Protein AF-A0A931RPW0-F1 (afdb_monomer_lite)

pLDDT: mean 76.66, std 11.61, range [51.5, 94.94]

Radius of gyration: 42.85 Å; chains: 1; bounding box: 79×68×124 Å

Structure (mmCIF, N/CA/C/O backbone):
data_AF-A0A931RPW0-F1
#
_entry.id   AF-A0A931RPW0-F1
#
loop_
_atom_site.group_PDB
_atom_site.id
_atom_site.type_symbol
_atom_site.label_atom_id
_atom_site.label_alt_id
_atom_site.label_comp_id
_atom_site.label_asym_id
_atom_site.label_entity_id
_atom_site.label_seq_id
_atom_site.pdbx_PDB_ins_code
_atom_site.Cartn_x
_atom_site.Cartn_y
_atom_site.Cartn_z
_atom_site.occupancy
_atom_site.B_iso_or_equiv
_atom_site.auth_seq_id
_atom_site.auth_comp_id
_atom_site.auth_asym_id
_atom_site.auth_atom_id
_atom_site.pdbx_PDB_model_num
ATOM 1 N N . MET A 1 1 ? 42.658 11.685 -83.841 1.00 51.50 1 MET A N 1
ATOM 2 C CA . MET A 1 1 ? 42.735 11.699 -82.363 1.00 51.50 1 MET A CA 1
ATOM 3 C C . MET A 1 1 ? 41.325 11.561 -81.826 1.00 51.50 1 MET A C 1
ATOM 5 O O . MET A 1 1 ? 40.509 12.423 -82.114 1.00 51.50 1 MET A O 1
ATOM 9 N N . VAL A 1 2 ? 41.019 10.469 -81.128 1.00 54.72 2 VAL A N 1
ATOM 10 C CA . VAL A 1 2 ? 39.719 10.282 -80.470 1.00 54.72 2 VAL A CA 1
ATOM 11 C C . VAL A 1 2 ? 39.980 10.282 -78.970 1.00 54.72 2 VAL A C 1
ATOM 13 O O . VAL A 1 2 ? 40.696 9.423 -78.464 1.00 54.72 2 VAL A O 1
ATOM 16 N N . SER A 1 3 ? 39.461 11.290 -78.278 1.00 68.38 3 SER A N 1
ATOM 17 C CA . SER A 1 3 ? 39.638 11.466 -76.838 1.00 68.38 3 SER A CA 1
ATOM 18 C C . SER A 1 3 ? 38.498 10.765 -76.103 1.00 68.38 3 SER A C 1
ATOM 20 O O . SER A 1 3 ? 37.345 11.184 -76.202 1.00 68.38 3 SER A O 1
ATOM 22 N N . HIS A 1 4 ? 38.802 9.711 -75.347 1.00 63.00 4 HIS A N 1
ATOM 23 C 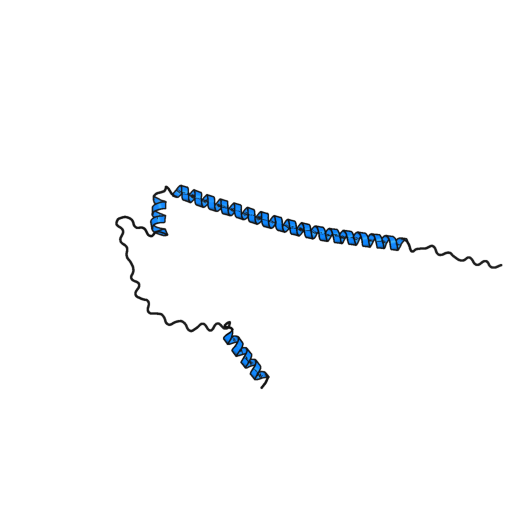CA . HIS A 1 4 ? 37.842 9.100 -74.429 1.00 63.00 4 HIS A CA 1
ATOM 24 C C . HIS A 1 4 ? 37.819 9.874 -73.107 1.00 63.00 4 HIS A C 1
ATOM 26 O O . HIS A 1 4 ? 38.806 9.906 -72.376 1.00 63.00 4 HIS A O 1
ATOM 32 N N . PHE A 1 5 ? 36.675 10.471 -72.775 1.00 68.94 5 PHE A N 1
ATOM 33 C CA . PHE A 1 5 ? 36.429 11.047 -71.455 1.00 68.94 5 PHE A CA 1
ATOM 34 C C . PHE A 1 5 ? 35.820 9.982 -70.540 1.00 68.94 5 PHE A C 1
ATOM 36 O O . PHE A 1 5 ? 34.682 9.551 -70.738 1.00 68.94 5 PHE A O 1
ATOM 43 N N . THR A 1 6 ? 36.556 9.556 -69.514 1.00 67.19 6 THR A N 1
ATOM 44 C CA . THR A 1 6 ? 36.019 8.678 -68.471 1.00 67.19 6 THR A CA 1
ATOM 45 C C . THR A 1 6 ? 35.197 9.507 -67.485 1.00 67.19 6 THR A C 1
ATOM 47 O O . THR A 1 6 ? 35.690 10.356 -66.740 1.00 67.19 6 THR A O 1
ATOM 50 N N . LYS A 1 7 ? 33.881 9.288 -67.497 1.00 60.84 7 LYS A N 1
ATOM 51 C CA . LYS A 1 7 ? 32.941 9.961 -66.599 1.00 60.84 7 LYS A CA 1
ATOM 52 C C . LYS A 1 7 ? 33.112 9.418 -65.177 1.00 60.84 7 LYS A C 1
ATOM 54 O O . LYS A 1 7 ? 32.664 8.319 -64.863 1.00 60.84 7 LYS A O 1
ATOM 59 N N . LYS A 1 8 ? 33.727 10.212 -64.301 1.00 56.56 8 LYS A N 1
ATOM 60 C CA . LYS A 1 8 ? 33.859 9.927 -62.864 1.00 56.56 8 LYS A CA 1
ATOM 61 C C . LYS A 1 8 ? 32.474 9.990 -62.200 1.00 56.56 8 LYS A C 1
ATOM 63 O O . LYS A 1 8 ? 31.921 11.073 -61.999 1.00 56.56 8 LYS A O 1
ATOM 68 N N . GLN A 1 9 ? 31.880 8.834 -61.900 1.00 62.12 9 GLN A N 1
ATOM 69 C CA . GLN A 1 9 ? 30.611 8.749 -61.173 1.00 62.12 9 GLN A CA 1
ATOM 70 C C . GLN A 1 9 ? 30.792 9.294 -59.747 1.00 62.12 9 GLN A C 1
ATOM 72 O O . GLN A 1 9 ? 31.592 8.791 -58.961 1.00 62.12 9 GLN A O 1
ATOM 77 N N . LYS A 1 10 ? 30.062 10.369 -59.429 1.00 54.19 10 LYS A N 1
ATOM 78 C CA . LYS A 1 10 ? 30.044 11.001 -58.105 1.00 54.19 10 LYS A CA 1
ATOM 79 C C . LYS A 1 10 ? 29.443 10.038 -57.074 1.00 54.19 10 LYS A C 1
ATOM 81 O O . LYS A 1 10 ? 28.315 9.581 -57.244 1.00 54.19 10 LYS A O 1
ATOM 86 N N . GLY A 1 11 ? 30.193 9.775 -56.003 1.00 56.91 11 GLY A N 1
ATOM 87 C CA . GLY A 1 11 ? 29.807 8.906 -54.893 1.00 56.91 11 GLY A CA 1
ATOM 88 C C . GLY A 1 11 ? 28.491 9.333 -54.243 1.00 56.91 11 GLY A C 1
ATOM 89 O O . GLY A 1 11 ? 28.392 10.399 -53.636 1.00 56.91 11 GLY A O 1
ATOM 90 N N . LYS A 1 12 ? 27.478 8.474 -54.363 1.00 55.72 12 LYS A N 1
ATOM 91 C CA . LYS A 1 12 ? 26.140 8.641 -53.786 1.00 55.72 12 LYS A CA 1
ATOM 92 C C . LYS A 1 12 ? 25.929 7.650 -52.633 1.00 55.72 12 LYS A C 1
ATOM 94 O O . LYS A 1 12 ? 24.904 6.986 -52.579 1.00 55.72 12 LYS A O 1
ATOM 99 N N . THR A 1 13 ? 26.907 7.526 -51.731 1.00 57.16 13 THR A N 1
ATOM 100 C CA . THR A 1 13 ? 26.927 6.408 -50.760 1.00 57.16 13 THR A CA 1
ATOM 101 C C . THR A 1 13 ? 27.089 6.827 -49.295 1.00 57.16 13 THR A C 1
ATOM 103 O O . THR A 1 13 ? 26.824 6.027 -48.410 1.00 57.16 13 THR A O 1
ATOM 106 N N . ILE A 1 14 ? 27.449 8.083 -48.997 1.00 60.19 14 ILE A N 1
ATOM 107 C CA . ILE A 1 14 ? 27.723 8.508 -47.606 1.00 60.19 14 ILE A CA 1
ATOM 108 C C . ILE A 1 14 ? 26.445 8.974 -46.876 1.00 60.19 14 ILE A C 1
ATOM 110 O O . ILE A 1 14 ? 26.302 8.775 -45.673 1.00 60.19 14 ILE A O 1
ATOM 114 N N . LYS A 1 15 ? 25.465 9.540 -47.599 1.00 65.25 15 LYS A N 1
ATOM 115 C CA . LYS A 1 15 ? 24.227 10.073 -46.993 1.00 65.25 15 LYS A CA 1
ATOM 116 C C . LYS A 1 15 ? 23.338 8.983 -46.380 1.00 65.25 15 LYS A C 1
ATOM 118 O O . LYS A 1 15 ? 22.718 9.222 -45.351 1.00 65.25 15 LYS A O 1
ATOM 123 N N . ASN A 1 16 ? 23.315 7.792 -46.978 1.00 66.56 16 ASN A N 1
ATOM 124 C CA . ASN A 1 16 ? 22.456 6.696 -46.525 1.00 66.56 16 ASN A CA 1
ATOM 125 C C . ASN A 1 16 ? 22.997 6.043 -45.242 1.00 66.56 16 ASN A C 1
ATOM 127 O O . ASN A 1 16 ? 22.214 5.721 -44.356 1.00 66.56 16 ASN A O 1
ATOM 131 N N . GLY A 1 17 ? 24.324 5.923 -45.100 1.00 75.38 17 GLY A N 1
ATOM 132 C CA . GLY A 1 17 ? 24.949 5.368 -43.893 1.00 75.38 17 GLY A CA 1
ATOM 133 C C . GLY A 1 17 ? 24.761 6.252 -42.655 1.00 75.38 17 GLY A C 1
ATOM 134 O O . GLY A 1 17 ? 24.436 5.749 -41.584 1.00 75.38 17 GLY A O 1
ATOM 135 N N . LEU A 1 18 ? 24.876 7.578 -42.809 1.00 81.94 18 LEU A N 1
ATOM 136 C CA . LEU A 1 18 ? 24.603 8.537 -41.729 1.00 81.94 18 LEU A CA 1
ATOM 137 C C . LEU A 1 18 ? 23.133 8.508 -41.289 1.00 81.94 18 LEU A C 1
ATOM 139 O O . LEU A 1 18 ? 22.856 8.480 -40.093 1.00 81.94 18 LEU A O 1
ATOM 143 N N . PHE A 1 19 ? 22.191 8.446 -42.236 1.00 85.19 19 PHE A N 1
ATOM 144 C CA . PHE A 1 19 ? 20.764 8.330 -41.914 1.00 85.19 19 PHE A CA 1
ATOM 145 C C . PHE A 1 19 ? 20.436 7.026 -41.177 1.00 85.19 19 PHE A C 1
ATOM 147 O O . PHE A 1 19 ? 19.653 7.032 -40.228 1.00 85.19 19 PHE A O 1
ATOM 154 N N . GLN A 1 20 ? 21.060 5.916 -41.575 1.00 86.06 20 GLN A N 1
ATOM 155 C CA . GLN A 1 20 ? 20.857 4.616 -40.938 1.00 86.06 20 GLN A CA 1
ATOM 156 C C . GLN A 1 20 ? 21.434 4.579 -39.515 1.00 86.06 20 GLN A C 1
ATOM 158 O O . GLN A 1 20 ? 20.771 4.089 -38.603 1.00 86.06 20 GLN A O 1
ATOM 163 N N . ALA A 1 21 ? 22.613 5.169 -39.293 1.00 88.44 21 ALA A N 1
ATOM 164 C CA . ALA A 1 21 ? 23.201 5.296 -37.960 1.00 88.44 21 ALA A CA 1
ATOM 165 C C . ALA A 1 21 ? 22.337 6.162 -37.021 1.00 88.44 21 ALA A C 1
ATOM 167 O O . ALA A 1 21 ? 22.094 5.775 -35.879 1.00 88.44 21 ALA A O 1
ATOM 168 N N . ILE A 1 22 ? 21.813 7.291 -37.514 1.00 91.88 22 ILE A N 1
ATOM 169 C CA . ILE A 1 22 ? 20.905 8.165 -36.750 1.00 91.88 22 ILE A CA 1
ATOM 170 C C . ILE A 1 22 ? 19.592 7.442 -36.424 1.00 91.88 22 ILE A C 1
ATOM 172 O O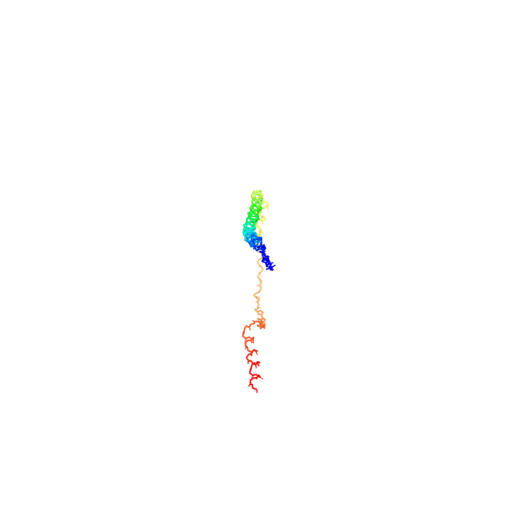 . ILE A 1 22 ? 19.101 7.537 -35.301 1.00 91.88 22 ILE A O 1
ATOM 176 N N . SER A 1 23 ? 19.039 6.686 -37.376 1.00 91.50 23 SER A N 1
ATOM 177 C CA . SER A 1 23 ? 17.812 5.910 -37.169 1.00 91.50 23 SER A CA 1
ATOM 178 C C . SER A 1 23 ? 17.983 4.830 -36.096 1.00 91.50 23 SER A C 1
ATOM 180 O O . SER A 1 23 ? 17.126 4.703 -35.223 1.00 91.50 23 SER A O 1
ATOM 182 N N . ILE A 1 24 ? 19.105 4.104 -36.109 1.00 93.06 24 ILE A N 1
ATOM 183 C CA . ILE A 1 24 ? 19.426 3.100 -35.084 1.00 93.06 24 ILE A CA 1
ATOM 184 C C . ILE A 1 24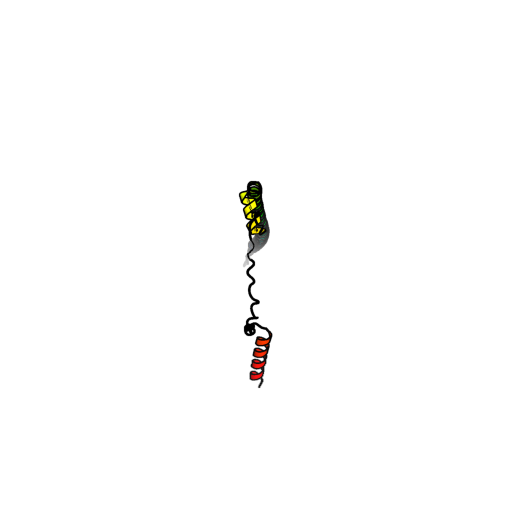 ? 19.605 3.765 -33.717 1.00 93.06 24 ILE A C 1
ATOM 186 O O . ILE A 1 24 ? 19.069 3.280 -32.723 1.00 93.06 24 ILE A O 1
ATOM 190 N N . PHE A 1 25 ? 20.304 4.898 -33.661 1.00 94.44 25 PHE A N 1
ATOM 191 C CA . PHE A 1 25 ? 20.497 5.638 -32.416 1.00 94.44 25 PHE A CA 1
ATOM 192 C C . PHE A 1 25 ? 19.166 6.113 -31.812 1.00 94.44 25 PHE A C 1
ATOM 194 O O . PHE A 1 25 ? 18.923 5.912 -30.621 1.00 94.44 25 PHE A O 1
ATOM 201 N N . LEU A 1 26 ? 18.260 6.656 -32.635 1.00 94.25 26 LEU A N 1
ATOM 202 C CA . LEU A 1 26 ? 16.912 7.025 -32.193 1.00 94.25 26 LEU A CA 1
ATOM 203 C C . LEU A 1 26 ? 16.115 5.815 -31.694 1.00 94.25 26 LEU A C 1
ATOM 205 O O . LEU A 1 26 ? 15.431 5.915 -30.678 1.00 94.25 26 LEU A O 1
ATOM 209 N N . ALA A 1 27 ? 16.210 4.673 -32.379 1.00 93.56 27 ALA A N 1
ATOM 210 C CA . ALA A 1 27 ? 15.522 3.454 -31.965 1.00 93.56 27 ALA A CA 1
ATOM 211 C C . ALA A 1 27 ? 15.999 2.973 -30.585 1.00 93.56 27 ALA A C 1
ATOM 213 O O . ALA A 1 27 ? 15.178 2.616 -29.742 1.00 93.56 27 ALA A O 1
ATOM 214 N N . VAL A 1 28 ? 17.307 3.030 -30.313 1.00 94.31 28 VAL A N 1
ATOM 215 C CA . VAL A 1 28 ? 17.869 2.676 -28.998 1.00 94.31 28 VAL A CA 1
ATOM 216 C C . VAL A 1 28 ? 17.366 3.623 -27.906 1.00 94.31 28 VAL A C 1
ATOM 218 O O . VAL A 1 28 ? 16.971 3.161 -26.834 1.00 94.31 28 VAL A O 1
ATOM 221 N N . ILE A 1 29 ? 17.315 4.930 -28.179 1.00 94.94 29 ILE A N 1
ATOM 222 C CA . ILE A 1 29 ? 16.772 5.921 -27.237 1.00 94.94 29 ILE A CA 1
ATOM 223 C C . ILE A 1 29 ? 15.293 5.652 -26.947 1.00 94.94 29 ILE A C 1
ATOM 225 O O . ILE A 1 29 ? 14.886 5.688 -25.787 1.00 94.94 29 ILE A O 1
ATOM 229 N N . LEU A 1 30 ? 14.495 5.349 -27.973 1.00 94.38 30 LEU A N 1
ATOM 230 C CA . LEU A 1 30 ? 13.077 5.029 -27.803 1.00 94.38 30 LEU A CA 1
ATOM 231 C C . LEU A 1 30 ? 12.879 3.785 -26.937 1.00 94.38 30 LEU A C 1
ATOM 233 O O . LEU A 1 30 ? 12.068 3.808 -26.014 1.00 94.38 30 LEU A O 1
ATOM 237 N N . VAL A 1 31 ? 13.650 2.724 -27.181 1.00 93.06 31 VAL A N 1
ATOM 238 C CA . VAL A 1 31 ? 13.601 1.512 -26.351 1.00 93.06 31 VAL A CA 1
ATOM 239 C C . VAL A 1 31 ? 13.973 1.839 -24.904 1.00 93.06 31 VAL A C 1
ATOM 241 O O . VAL A 1 31 ? 13.275 1.415 -23.983 1.00 93.06 31 VAL A O 1
ATOM 244 N N . PHE A 1 32 ? 15.021 2.636 -24.687 1.00 94.50 32 PHE A N 1
ATOM 245 C CA . PHE A 1 32 ? 15.422 3.059 -23.346 1.00 94.50 32 PHE A CA 1
ATOM 246 C C . PHE A 1 32 ? 14.326 3.867 -22.632 1.00 94.50 32 PHE A C 1
ATOM 248 O O . PHE A 1 32 ? 14.045 3.599 -21.461 1.00 94.50 32 PHE A O 1
ATOM 255 N N . LEU A 1 33 ? 13.660 4.793 -23.334 1.00 93.25 33 LEU A N 1
ATOM 256 C CA . LEU A 1 33 ? 12.525 5.548 -22.793 1.00 93.25 33 LEU A CA 1
ATOM 257 C C . LEU A 1 33 ? 11.377 4.624 -22.380 1.00 93.25 33 LEU A C 1
ATOM 259 O O . LEU A 1 33 ? 10.887 4.726 -21.258 1.00 93.25 33 LEU A O 1
ATOM 263 N N . VAL A 1 34 ? 10.992 3.681 -23.244 1.00 92.31 34 VAL A N 1
ATOM 264 C CA . VAL A 1 34 ? 9.909 2.729 -22.948 1.00 92.31 34 VAL A CA 1
ATOM 265 C C . VAL A 1 34 ? 10.241 1.892 -21.709 1.00 92.31 34 VAL A C 1
ATOM 267 O O . VAL A 1 34 ? 9.394 1.708 -20.833 1.00 92.31 34 VAL A O 1
ATOM 270 N N . PHE A 1 35 ? 11.484 1.421 -21.582 1.00 92.19 35 PHE A N 1
ATOM 271 C CA . PHE A 1 35 ? 11.923 0.698 -20.385 1.00 92.19 35 PHE A CA 1
ATOM 272 C C . PHE A 1 35 ? 11.861 1.562 -19.117 1.00 92.19 35 PHE A C 1
ATOM 274 O O . PHE A 1 35 ? 11.427 1.077 -18.064 1.00 92.19 35 PHE A O 1
ATOM 281 N N . ALA A 1 36 ? 12.269 2.830 -19.203 1.00 90.12 36 ALA A N 1
ATOM 282 C CA . ALA A 1 36 ? 12.195 3.767 -18.086 1.00 90.12 36 ALA A CA 1
ATOM 283 C C . ALA A 1 36 ? 10.740 4.031 -17.665 1.00 90.12 36 ALA A C 1
ATOM 285 O O . ALA A 1 36 ? 10.422 3.941 -16.474 1.00 90.12 36 ALA A O 1
ATOM 286 N N . ASP A 1 37 ? 9.845 4.247 -18.627 1.00 90.50 37 ASP A N 1
ATOM 287 C CA . ASP A 1 37 ? 8.422 4.487 -18.381 1.00 90.50 37 ASP A CA 1
ATOM 288 C C . ASP A 1 37 ? 7.746 3.291 -17.712 1.00 90.50 37 ASP A C 1
ATOM 290 O O . ASP A 1 37 ? 7.025 3.459 -16.724 1.00 90.50 37 ASP A O 1
ATOM 294 N N . ILE A 1 38 ? 8.032 2.066 -18.164 1.00 88.81 38 ILE A N 1
ATOM 295 C CA . ILE A 1 38 ? 7.498 0.849 -17.536 1.00 88.81 38 ILE A CA 1
ATOM 296 C C . ILE A 1 38 ? 7.950 0.751 -16.073 1.00 88.81 38 ILE A C 1
ATOM 298 O O . ILE A 1 38 ? 7.149 0.417 -15.192 1.00 88.81 38 ILE A O 1
ATOM 302 N N . LYS A 1 39 ? 9.222 1.050 -15.785 1.00 88.81 39 LYS A N 1
ATOM 303 C CA . LYS A 1 39 ? 9.761 1.018 -14.417 1.00 88.81 39 LYS A CA 1
ATOM 304 C C . LYS A 1 39 ? 9.081 2.062 -13.527 1.00 88.81 39 LYS A C 1
ATOM 306 O O . LYS A 1 39 ? 8.670 1.740 -12.410 1.00 88.81 39 LYS A O 1
ATOM 311 N N . ILE A 1 40 ? 8.913 3.283 -14.029 1.00 85.94 40 ILE A N 1
ATOM 312 C CA . ILE A 1 40 ? 8.229 4.369 -13.316 1.00 85.94 40 ILE A CA 1
ATOM 313 C C . ILE A 1 40 ? 6.762 4.008 -13.071 1.00 85.94 40 ILE A C 1
ATOM 315 O O . ILE A 1 40 ? 6.268 4.176 -11.955 1.00 85.94 40 ILE A O 1
ATOM 319 N N . TYR A 1 41 ? 6.073 3.462 -14.072 1.00 87.06 41 TYR A N 1
ATOM 320 C CA . TYR A 1 41 ? 4.672 3.064 -13.959 1.00 87.06 41 TYR A CA 1
ATOM 321 C C . TYR A 1 41 ? 4.467 1.981 -12.892 1.00 87.06 41 TYR A C 1
ATOM 323 O O . TYR A 1 41 ? 3.574 2.099 -12.049 1.00 87.06 41 TYR A O 1
ATOM 331 N N . LYS A 1 42 ? 5.336 0.960 -12.858 1.00 86.12 42 LYS A N 1
ATOM 332 C CA . LYS A 1 42 ? 5.308 -0.081 -11.815 1.00 86.12 42 LYS A CA 1
ATOM 333 C C . LYS A 1 42 ? 5.494 0.506 -10.415 1.00 86.12 42 LYS A C 1
ATOM 335 O O . LYS A 1 42 ? 4.738 0.160 -9.506 1.00 86.12 42 LYS A O 1
ATOM 340 N N . ASN A 1 43 ? 6.446 1.424 -10.252 1.00 83.25 43 ASN A N 1
ATOM 341 C CA . ASN A 1 43 ? 6.699 2.079 -8.969 1.00 83.25 43 ASN A CA 1
ATOM 342 C C . ASN A 1 43 ? 5.509 2.938 -8.522 1.00 83.25 43 ASN A C 1
ATOM 344 O O . ASN A 1 43 ? 5.072 2.821 -7.379 1.00 83.25 43 ASN A O 1
ATOM 348 N N . LYS A 1 44 ? 4.927 3.732 -9.430 1.00 83.88 44 LYS A N 1
ATOM 349 C CA . LYS A 1 44 ? 3.723 4.533 -9.152 1.00 83.88 44 LYS A CA 1
ATOM 350 C C . LYS A 1 44 ? 2.541 3.661 -8.737 1.00 83.88 44 LYS A C 1
ATOM 352 O O . LYS A 1 44 ? 1.852 3.987 -7.776 1.00 83.88 44 LYS A O 1
ATOM 357 N N . LYS A 1 45 ? 2.322 2.530 -9.418 1.00 87.06 45 LYS A N 1
ATOM 358 C CA . LYS A 1 45 ? 1.246 1.594 -9.065 1.00 87.06 45 LYS A CA 1
ATOM 359 C C . LYS A 1 45 ? 1.437 1.015 -7.660 1.00 87.06 45 LYS A C 1
ATOM 361 O O . LYS A 1 45 ? 0.471 0.979 -6.904 1.00 87.06 45 LYS A O 1
ATOM 366 N N . LYS A 1 46 ? 2.667 0.626 -7.299 1.00 85.19 46 LYS A N 1
ATOM 367 C CA . LYS A 1 46 ? 2.997 0.132 -5.950 1.00 85.19 46 LYS A CA 1
ATOM 368 C C . LYS A 1 46 ? 2.747 1.199 -4.879 1.00 85.19 46 LYS A C 1
ATOM 370 O O . LYS A 1 46 ? 2.134 0.904 -3.856 1.00 85.19 46 LYS A O 1
ATOM 375 N N . LEU A 1 47 ? 3.169 2.435 -5.135 1.00 80.56 47 LEU A N 1
ATOM 376 C CA . LEU A 1 47 ? 2.969 3.544 -4.203 1.00 80.56 47 LEU A CA 1
ATOM 377 C C . LEU A 1 47 ? 1.479 3.865 -4.017 1.00 80.56 47 LEU A C 1
ATOM 379 O O . LEU A 1 47 ? 1.021 4.011 -2.891 1.00 80.56 47 LEU A O 1
ATOM 383 N N . ASN A 1 48 ? 0.698 3.867 -5.101 1.00 87.19 48 ASN A N 1
ATOM 384 C CA . ASN A 1 48 ? -0.753 4.057 -5.025 1.00 87.19 48 ASN A CA 1
ATOM 385 C C . ASN A 1 48 ? -1.463 2.922 -4.280 1.00 87.19 48 ASN A C 1
ATOM 387 O O . ASN A 1 48 ? -2.422 3.186 -3.560 1.00 87.19 48 ASN A O 1
ATOM 391 N N . SER A 1 49 ? -1.023 1.666 -4.433 1.00 85.75 49 SER A N 1
ATOM 392 C CA . SER A 1 49 ? -1.591 0.570 -3.637 1.00 85.75 49 SER A CA 1
ATOM 393 C C . SER A 1 49 ? -1.281 0.721 -2.151 1.00 85.75 49 SER A C 1
ATOM 395 O O . SER A 1 49 ? -2.165 0.497 -1.337 1.00 85.75 49 SER A O 1
ATOM 397 N N . GLN A 1 50 ? -0.068 1.160 -1.801 1.00 87.81 50 GLN A N 1
ATOM 398 C CA . GLN A 1 50 ? 0.304 1.423 -0.409 1.00 87.81 50 GLN A CA 1
ATOM 399 C C . GLN A 1 50 ? -0.499 2.589 0.174 1.00 87.81 50 GLN A C 1
ATOM 401 O O . GLN A 1 50 ? -0.995 2.483 1.285 1.00 87.81 50 GLN A O 1
ATOM 406 N N . LEU A 1 51 ? -0.696 3.664 -0.594 1.00 87.38 51 LEU A N 1
ATOM 407 C CA . LEU A 1 51 ? -1.543 4.790 -0.196 1.00 87.38 51 LEU A CA 1
ATOM 408 C C . LEU A 1 51 ? -2.978 4.354 0.108 1.00 87.38 51 LEU A C 1
ATOM 410 O O . LEU A 1 51 ? -3.518 4.724 1.145 1.00 87.38 51 LEU A O 1
ATOM 414 N N . LYS A 1 52 ? -3.579 3.541 -0.769 1.00 90.06 52 LYS A N 1
ATOM 415 C CA . LYS A 1 52 ? -4.930 3.007 -0.546 1.00 90.06 52 LYS A CA 1
ATOM 416 C C . LYS A 1 52 ? -5.005 2.126 0.696 1.00 90.06 52 LYS A C 1
ATOM 418 O O . LYS A 1 52 ? -5.977 2.213 1.433 1.00 90.06 52 LYS A O 1
ATOM 423 N N . GLU A 1 53 ? -3.992 1.296 0.914 1.00 91.44 53 GLU A N 1
ATOM 424 C CA . GLU A 1 53 ? -3.922 0.419 2.079 1.00 91.44 53 GLU A CA 1
ATOM 425 C C . GLU A 1 53 ? -3.803 1.224 3.379 1.00 91.44 53 GLU A C 1
ATOM 427 O O . GLU A 1 53 ? -4.582 1.020 4.303 1.00 91.44 53 GLU A O 1
ATOM 432 N N . TYR A 1 54 ? -2.912 2.217 3.425 1.00 87.44 54 TYR A N 1
ATOM 433 C CA . TYR A 1 54 ? -2.802 3.099 4.586 1.00 87.44 54 TYR A CA 1
ATOM 434 C C . TYR A 1 54 ? -4.076 3.903 4.835 1.00 87.44 54 TYR A C 1
ATOM 436 O O . TYR A 1 54 ? -4.474 4.073 5.982 1.00 87.44 54 TYR A O 1
ATOM 444 N N . GLN A 1 55 ? -4.747 4.369 3.782 1.00 89.38 55 GLN A N 1
ATOM 445 C CA . GLN A 1 55 ? -6.005 5.091 3.937 1.00 89.38 55 GLN A CA 1
ATOM 446 C C . GLN A 1 55 ? -7.115 4.197 4.500 1.00 89.38 55 GLN A C 1
ATOM 448 O O . GLN A 1 55 ? -7.852 4.629 5.381 1.00 89.38 55 GLN A O 1
ATOM 453 N N . ARG A 1 56 ? -7.172 2.933 4.069 1.00 91.94 56 ARG A N 1
ATOM 454 C CA . ARG A 1 56 ? -8.083 1.937 4.640 1.00 91.94 56 ARG A CA 1
ATOM 455 C C . ARG A 1 56 ? -7.804 1.691 6.120 1.00 91.94 56 ARG A C 1
ATOM 457 O O . ARG A 1 56 ? -8.738 1.671 6.909 1.00 91.94 56 ARG A O 1
ATOM 464 N N . GLN A 1 57 ? -6.534 1.549 6.497 1.00 90.44 57 GLN A N 1
ATOM 465 C CA . GLN A 1 57 ? -6.147 1.358 7.898 1.00 90.44 57 GLN A CA 1
ATOM 466 C C . GLN A 1 57 ? -6.526 2.566 8.758 1.00 90.44 57 GLN A C 1
ATOM 468 O O . GLN A 1 57 ? -6.989 2.397 9.879 1.00 90.44 57 GLN A O 1
ATOM 473 N N . ILE A 1 58 ? -6.382 3.786 8.232 1.00 91.69 58 ILE A N 1
ATOM 474 C CA . ILE A 1 58 ? -6.827 5.000 8.928 1.00 91.69 58 ILE A CA 1
ATOM 475 C C . ILE A 1 58 ? -8.345 4.982 9.136 1.00 91.69 58 ILE A C 1
ATOM 477 O O . ILE A 1 58 ? -8.803 5.301 10.229 1.00 91.69 58 ILE A O 1
ATOM 481 N N . GLU A 1 59 ? -9.123 4.611 8.118 1.00 91.88 59 GLU A N 1
ATOM 482 C CA . GLU A 1 59 ? -10.583 4.504 8.237 1.00 91.88 59 GLU A CA 1
ATOM 483 C C . GLU A 1 59 ? -11.002 3.428 9.246 1.00 91.88 59 GLU A C 1
ATOM 485 O O . GLU A 1 59 ? -11.879 3.676 10.070 1.00 91.88 59 GLU A O 1
ATOM 490 N N . GLU A 1 60 ? -10.350 2.266 9.231 1.00 92.50 60 GLU A N 1
ATOM 491 C CA . GLU A 1 60 ? -10.616 1.171 10.169 1.00 92.50 60 GLU A CA 1
ATOM 492 C C . GLU A 1 60 ? -10.286 1.565 11.613 1.00 92.50 60 GLU A C 1
ATOM 494 O O . GLU A 1 60 ? -11.114 1.388 12.504 1.00 92.50 60 GLU A O 1
ATOM 499 N N . ILE A 1 61 ? -9.121 2.182 11.838 1.00 89.56 61 ILE A N 1
ATOM 500 C CA . ILE A 1 61 ? -8.728 2.689 13.158 1.00 89.56 61 ILE A CA 1
ATOM 501 C C . ILE A 1 61 ? -9.696 3.781 13.623 1.00 89.56 61 ILE A C 1
ATOM 503 O O . ILE A 1 61 ? -10.080 3.789 14.788 1.00 89.56 61 ILE A O 1
ATOM 507 N N . LYS A 1 62 ? -10.118 4.691 12.736 1.00 90.06 62 LYS A N 1
ATOM 508 C CA . LYS A 1 62 ? -11.077 5.748 13.085 1.00 90.06 62 LYS A CA 1
ATOM 509 C C . LYS A 1 62 ? -12.427 5.160 13.490 1.00 90.06 62 LYS A C 1
ATOM 511 O O . LYS A 1 62 ? -12.956 5.556 14.520 1.00 90.06 62 LYS A O 1
ATOM 516 N N . LYS A 1 63 ? -12.933 4.187 12.730 1.00 90.56 63 LYS A N 1
ATOM 517 C CA . 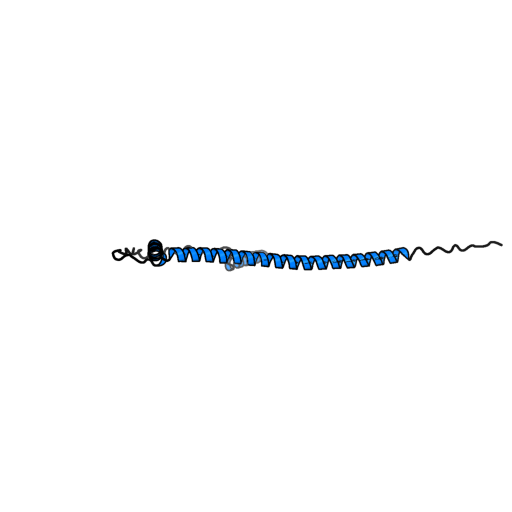LYS A 1 63 ? -14.182 3.484 13.043 1.00 90.56 63 LYS A CA 1
ATOM 518 C C . LYS A 1 63 ? -14.087 2.729 14.368 1.00 90.56 63 LYS A C 1
ATOM 520 O O . LYS A 1 63 ? -14.987 2.836 15.187 1.00 90.56 63 LYS A O 1
ATOM 525 N N . SER A 1 64 ? -12.978 2.029 14.606 1.00 85.25 64 SER A N 1
ATOM 526 C CA . SER A 1 64 ? -12.744 1.345 15.879 1.00 85.25 64 SER A CA 1
ATOM 527 C C . SER A 1 64 ? -12.661 2.323 17.052 1.00 85.25 64 SER A C 1
ATOM 529 O O . SER A 1 64 ? -13.137 1.994 18.131 1.00 85.25 64 SER A O 1
ATOM 531 N N . ASN A 1 65 ? -12.064 3.504 16.866 1.00 86.00 65 ASN A N 1
ATOM 532 C CA . ASN A 1 65 ? -12.030 4.532 17.905 1.00 86.00 65 ASN A CA 1
ATOM 533 C C . ASN A 1 65 ? -13.430 5.083 18.193 1.00 86.00 65 ASN A C 1
ATOM 535 O O . ASN A 1 65 ? -13.777 5.219 19.355 1.00 86.00 65 ASN A O 1
ATOM 539 N N . GLU A 1 66 ? -14.234 5.355 17.161 1.00 86.81 66 GLU A N 1
ATOM 540 C CA . GLU A 1 66 ? -15.627 5.800 17.321 1.00 86.81 66 GLU A CA 1
ATOM 541 C C . GLU A 1 66 ? -16.459 4.744 18.070 1.00 86.81 66 GLU A C 1
ATOM 543 O O . GLU A 1 66 ? -17.130 5.076 19.041 1.00 86.81 66 GLU A O 1
ATOM 548 N N . GLU A 1 67 ? -16.339 3.463 17.707 1.00 84.06 67 GLU A N 1
ATOM 549 C CA . GLU A 1 67 ? -17.004 2.352 18.409 1.00 84.06 67 GLU A CA 1
ATOM 550 C C . GLU A 1 67 ? -16.558 2.239 19.880 1.00 84.06 67 GLU A C 1
ATOM 552 O O . GLU A 1 67 ? -17.372 1.984 20.769 1.00 84.06 67 GLU A O 1
ATOM 557 N N . MET A 1 68 ? -15.268 2.447 20.161 1.00 78.94 68 MET A N 1
ATOM 558 C CA . MET A 1 68 ? -14.743 2.455 21.530 1.00 78.94 68 MET A CA 1
ATOM 559 C C . MET A 1 68 ? -15.208 3.682 22.321 1.00 78.94 68 MET A C 1
ATOM 561 O O . MET A 1 68 ? -15.539 3.541 23.495 1.00 78.94 68 MET A O 1
ATOM 565 N N . GLU A 1 69 ? -15.253 4.868 21.711 1.00 77.00 69 GLU A N 1
ATOM 566 C CA . GLU A 1 69 ? -15.764 6.087 22.347 1.00 77.00 69 GLU A CA 1
ATOM 567 C C . GLU A 1 69 ? -17.257 5.968 22.663 1.00 77.00 69 GLU A C 1
ATOM 569 O O . GLU A 1 69 ? -17.668 6.328 23.767 1.00 77.00 69 GLU A O 1
ATOM 574 N N . GLU A 1 70 ? -18.058 5.399 21.757 1.00 78.94 70 GLU A N 1
ATOM 575 C CA . GLU A 1 70 ? -19.463 5.069 22.020 1.00 78.94 70 GLU A CA 1
ATOM 576 C C . GLU A 1 70 ? -19.588 4.055 23.164 1.00 78.94 70 GLU A C 1
ATOM 578 O O . GLU A 1 70 ? -20.377 4.260 24.088 1.00 78.94 70 GLU A O 1
ATOM 583 N N . GLY A 1 71 ? -18.761 3.006 23.162 1.00 73.19 71 GLY A N 1
ATOM 584 C CA . GLY A 1 71 ? -18.716 2.020 24.240 1.00 73.19 71 GLY A CA 1
ATOM 585 C C . GLY A 1 71 ? -18.347 2.624 25.598 1.00 73.19 71 GLY A C 1
ATOM 586 O O . GLY A 1 71 ? -18.951 2.258 26.601 1.00 73.19 71 GLY A O 1
ATOM 587 N N . ILE A 1 72 ? -17.405 3.571 25.642 1.00 72.94 72 ILE A N 1
ATOM 588 C CA . ILE A 1 72 ? -17.027 4.301 26.864 1.00 72.94 72 ILE A CA 1
ATOM 589 C C . ILE A 1 72 ? -18.156 5.235 27.307 1.00 72.94 72 ILE A C 1
ATOM 591 O O . ILE A 1 72 ? -18.473 5.279 28.492 1.00 72.94 72 ILE A O 1
ATOM 595 N N . ALA A 1 73 ? -18.787 5.956 26.378 1.00 71.06 73 ALA A N 1
ATOM 596 C CA . ALA A 1 73 ? -19.910 6.837 26.690 1.00 71.06 73 ALA A CA 1
ATOM 597 C C . ALA A 1 73 ? -21.110 6.060 27.256 1.00 71.06 73 ALA A C 1
ATOM 599 O O . ALA A 1 73 ? -21.797 6.555 28.148 1.00 71.06 73 ALA A O 1
ATOM 600 N N . MET A 1 74 ? -21.334 4.836 26.773 1.00 68.69 74 MET A N 1
ATOM 601 C CA . MET A 1 74 ? -22.366 3.936 27.289 1.00 68.69 74 MET A CA 1
ATOM 602 C C . MET A 1 74 ? -21.908 3.101 28.495 1.00 68.69 74 MET A C 1
ATOM 604 O O . MET A 1 74 ? -22.745 2.496 29.157 1.00 68.69 74 MET A O 1
ATOM 608 N N . ALA A 1 75 ? -20.613 3.069 28.830 1.00 61.84 75 ALA A N 1
ATOM 609 C CA . ALA A 1 75 ? -20.092 2.248 29.927 1.00 61.84 75 ALA A CA 1
ATOM 610 C C . ALA A 1 75 ? -20.602 2.686 31.309 1.00 61.84 75 ALA A C 1
ATOM 612 O O . ALA A 1 75 ? -20.729 1.841 32.191 1.00 61.84 75 ALA A O 1
ATOM 613 N N . ASP A 1 76 ? -20.917 3.972 31.490 1.00 63.94 76 ASP A N 1
ATOM 614 C CA . ASP A 1 76 ? -21.536 4.498 32.716 1.00 63.94 76 ASP A CA 1
ATOM 615 C C . ASP A 1 76 ? -23.078 4.459 32.673 1.00 63.94 76 ASP A C 1
ATOM 617 O O . ASP A 1 76 ? -23.740 4.784 33.666 1.00 63.94 76 ASP A O 1
ATOM 621 N N . ASP A 1 77 ? -23.677 4.045 31.550 1.00 73.62 77 ASP A N 1
ATOM 622 C CA . ASP A 1 77 ? -25.125 3.905 31.429 1.00 73.62 77 ASP A CA 1
ATOM 623 C C . ASP A 1 77 ? -25.590 2.577 32.045 1.00 73.62 77 ASP A C 1
ATOM 625 O O . ASP A 1 77 ? -25.260 1.472 31.601 1.00 73.62 77 ASP A O 1
ATOM 629 N N . ARG A 1 78 ? -26.404 2.689 33.096 1.00 65.00 78 ARG A N 1
ATOM 630 C CA . ARG A 1 78 ? -26.954 1.553 33.841 1.00 65.00 78 ARG A CA 1
ATOM 631 C C . ARG A 1 78 ? -27.771 0.612 32.950 1.00 65.00 78 ARG A C 1
ATOM 633 O O . ARG A 1 78 ? -27.784 -0.591 33.210 1.00 65.00 78 ARG A O 1
ATOM 640 N N . GLU A 1 79 ? -28.434 1.140 31.923 1.00 71.56 79 GLU A N 1
ATOM 641 C CA . GLU A 1 79 ? -29.269 0.362 31.001 1.00 71.56 79 GLU A CA 1
ATOM 642 C C . GLU A 1 79 ? -28.406 -0.468 30.030 1.00 71.56 79 GLU A C 1
ATOM 644 O O . GLU A 1 79 ? -28.720 -1.622 29.727 1.00 71.56 79 GLU A O 1
ATOM 649 N N . TYR A 1 80 ? -27.249 0.069 29.629 1.00 72.19 80 TYR A N 1
ATOM 650 C CA . TYR A 1 80 ? -26.269 -0.623 28.788 1.00 72.19 80 TYR A CA 1
ATOM 651 C C . TYR A 1 80 ? -25.544 -1.748 29.540 1.00 72.19 80 TYR A C 1
ATOM 653 O O . TYR A 1 80 ? -25.396 -2.854 29.012 1.00 72.19 80 TYR A O 1
ATOM 661 N N . ILE A 1 81 ? -25.165 -1.513 30.802 1.00 72.94 81 ILE A N 1
ATOM 662 C CA . ILE A 1 81 ? -24.580 -2.547 31.674 1.00 72.94 81 ILE A CA 1
ATOM 663 C C . ILE A 1 81 ? -25.559 -3.711 31.861 1.00 72.94 81 ILE A C 1
ATOM 665 O O . ILE A 1 81 ? -25.161 -4.873 31.771 1.00 72.94 81 ILE A O 1
ATOM 669 N N . GLU A 1 82 ? -26.840 -3.419 32.105 1.00 74.19 82 GLU A N 1
ATOM 670 C CA . GLU A 1 82 ? -27.862 -4.457 32.250 1.00 74.19 82 GLU A CA 1
ATOM 671 C C . GLU A 1 82 ? -28.043 -5.265 30.958 1.00 74.19 82 GLU A C 1
ATOM 673 O O . GLU A 1 82 ? -28.145 -6.494 31.011 1.00 74.19 82 GLU A O 1
ATOM 678 N N . LYS A 1 83 ? -28.023 -4.599 29.799 1.00 77.50 83 LYS A N 1
ATOM 679 C CA . LYS A 1 83 ? -28.112 -5.261 28.496 1.00 77.50 83 LYS A CA 1
ATOM 680 C C . LYS A 1 83 ? -26.939 -6.216 28.258 1.00 77.50 83 LYS A C 1
ATOM 682 O O . LYS A 1 83 ? -27.174 -7.390 27.985 1.00 77.50 83 LYS A O 1
ATOM 687 N N . ILE A 1 84 ? -25.697 -5.757 28.433 1.00 77.75 84 ILE A N 1
ATOM 688 C CA . ILE A 1 84 ? -24.489 -6.595 28.294 1.00 77.75 84 ILE A CA 1
ATOM 689 C C . ILE A 1 84 ? -24.523 -7.767 29.286 1.00 77.75 84 ILE A C 1
ATOM 691 O O . ILE A 1 84 ? -24.236 -8.906 28.919 1.00 77.75 84 ILE A O 1
ATOM 695 N N . ALA A 1 85 ? -24.910 -7.518 30.540 1.00 78.94 85 ALA A N 1
ATOM 696 C CA . ALA A 1 85 ? -24.997 -8.557 31.560 1.00 78.94 85 ALA A CA 1
ATOM 697 C C . ALA A 1 85 ? -25.999 -9.661 31.174 1.00 78.94 85 ALA A C 1
ATOM 699 O O . ALA A 1 85 ? -25.709 -10.840 31.378 1.00 78.94 85 ALA A O 1
ATOM 700 N N . ARG A 1 86 ? -27.143 -9.305 30.575 1.00 80.00 86 ARG A N 1
ATOM 701 C CA . ARG A 1 86 ? -28.154 -10.267 30.108 1.00 80.00 86 ARG A CA 1
ATOM 702 C C . ARG A 1 86 ? -27.763 -10.964 28.799 1.00 80.00 86 ARG A C 1
ATOM 704 O O . ARG A 1 86 ? -27.960 -12.170 28.696 1.00 80.00 86 ARG A O 1
ATOM 711 N N . GLU A 1 87 ? -27.227 -10.232 27.821 1.00 78.12 87 GLU A N 1
ATOM 712 C CA . GLU A 1 87 ? -26.945 -10.744 26.468 1.00 78.12 87 GLU A CA 1
ATOM 713 C C . GLU A 1 87 ? -25.636 -11.542 26.393 1.00 78.12 87 GLU A C 1
ATOM 715 O O . GLU A 1 87 ? -25.639 -12.672 25.910 1.00 78.12 87 GLU A O 1
ATOM 720 N N . GLU A 1 88 ? -24.534 -10.993 26.908 1.00 78.31 88 GLU A N 1
ATOM 721 C CA . GLU A 1 88 ? -23.197 -11.604 26.807 1.00 78.31 88 GLU A CA 1
ATOM 722 C C . GLU A 1 88 ? -22.907 -12.545 27.982 1.00 78.31 88 GLU A C 1
ATOM 724 O O . GLU A 1 88 ? -22.275 -13.590 27.823 1.00 78.31 88 GLU A O 1
ATOM 729 N N . PHE A 1 89 ? -23.387 -12.199 29.182 1.00 76.31 89 PHE A N 1
ATOM 730 C CA . PHE A 1 89 ? -23.066 -12.940 30.408 1.00 76.31 89 PHE A CA 1
ATOM 731 C C . PHE A 1 89 ? -24.225 -13.774 30.968 1.00 76.31 89 PHE A C 1
ATOM 733 O O . PHE A 1 89 ? -24.022 -14.484 31.955 1.00 76.31 89 PHE A O 1
ATOM 740 N N . SER A 1 90 ? -25.426 -13.716 30.369 1.00 73.31 90 SER A N 1
ATOM 741 C CA . SER A 1 90 ? -26.639 -14.402 30.863 1.00 73.31 90 SER A C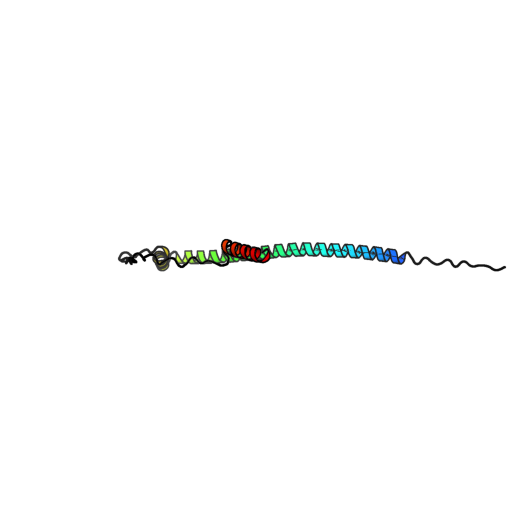A 1
ATOM 742 C C . SER A 1 90 ? -26.882 -14.209 32.374 1.00 73.31 90 SER A C 1
ATOM 744 O O . SER A 1 90 ? -27.405 -15.091 33.064 1.00 73.31 90 SER A O 1
ATOM 746 N N . MET A 1 91 ? -26.458 -13.062 32.913 1.00 76.06 91 MET A N 1
ATOM 747 C CA . MET A 1 91 ? -26.614 -12.701 34.316 1.00 76.06 91 MET A CA 1
ATOM 748 C C . MET A 1 91 ? -28.063 -12.308 34.598 1.00 76.06 91 MET A C 1
ATOM 750 O O . MET A 1 91 ? -28.729 -11.660 33.794 1.00 76.06 91 MET A O 1
ATOM 754 N N . GLN A 1 92 ? -28.537 -12.712 35.772 1.00 67.62 92 GLN A N 1
ATOM 755 C CA . GLN A 1 92 ? -29.923 -12.559 36.203 1.00 67.62 92 GLN A CA 1
ATOM 756 C C . GLN A 1 92 ? -30.034 -11.470 37.260 1.00 67.62 92 GLN A C 1
ATOM 758 O O . GLN A 1 92 ? -29.140 -11.312 38.100 1.00 67.62 92 GLN A O 1
ATOM 763 N N . GLN A 1 93 ? -31.161 -10.764 37.275 1.00 70.94 93 GLN A N 1
ATOM 764 C CA . GLN A 1 93 ? -31.468 -9.890 38.403 1.00 70.94 93 GLN A CA 1
ATOM 765 C C . GLN A 1 93 ? -31.777 -10.720 39.666 1.00 70.94 93 GLN A C 1
ATOM 767 O O . GLN A 1 93 ? -32.272 -11.850 39.563 1.00 70.94 93 GLN A O 1
ATOM 772 N N . PRO A 1 94 ? -31.523 -10.185 40.878 1.00 65.12 94 PRO A N 1
ATOM 773 C CA . PRO A 1 94 ? -31.882 -10.867 42.119 1.00 65.12 94 PRO A CA 1
ATOM 774 C C . PRO A 1 94 ? -33.404 -11.094 42.184 1.00 65.12 94 PRO A C 1
ATOM 776 O O . PRO A 1 94 ? -34.162 -10.177 42.487 1.00 65.12 94 PRO A O 1
ATOM 779 N N . GLY A 1 95 ? -33.846 -12.323 41.882 1.00 68.44 95 GLY A N 1
ATOM 780 C CA . GLY A 1 95 ? -35.260 -12.727 41.857 1.00 68.44 95 GLY A CA 1
ATOM 781 C C . GLY A 1 95 ? -35.724 -13.475 40.595 1.00 68.44 95 GLY A C 1
ATOM 782 O O . GLY A 1 95 ? -36.834 -14.010 40.596 1.00 68.44 95 GLY A O 1
ATOM 783 N N . GLU A 1 96 ? -34.908 -13.550 39.541 1.00 72.00 96 GLU A N 1
ATOM 784 C CA . GLU A 1 96 ? -35.220 -14.299 38.310 1.00 72.00 96 GLU A CA 1
ATOM 785 C C . GLU A 1 96 ? -35.050 -15.825 38.501 1.00 72.00 96 GLU A C 1
ATOM 787 O O . GLU A 1 96 ? -34.233 -16.277 39.304 1.00 72.00 96 GLU A O 1
ATOM 792 N N . LYS A 1 97 ? -35.851 -16.641 37.796 1.00 69.50 97 LYS A N 1
ATOM 793 C CA . LYS A 1 97 ? -35.803 -18.117 37.862 1.00 69.50 97 LYS A CA 1
ATOM 794 C C . LYS A 1 97 ? -35.393 -18.698 36.511 1.00 69.50 97 LYS A C 1
ATOM 796 O O . LYS A 1 97 ? -36.105 -18.519 35.527 1.00 69.50 97 LYS A O 1
ATOM 801 N N . VAL A 1 98 ? -34.297 -19.456 36.484 1.00 66.00 98 VAL A N 1
ATOM 802 C CA . VAL A 1 98 ? -33.850 -20.192 35.291 1.00 66.00 98 VAL A CA 1
ATOM 803 C C . VAL A 1 98 ? -34.767 -21.382 35.030 1.00 66.00 98 VAL A C 1
ATOM 805 O O . VAL A 1 98 ? -34.926 -22.251 35.887 1.00 66.00 98 VAL A O 1
ATOM 808 N N . VAL A 1 99 ? -35.323 -21.453 33.822 1.00 71.44 99 VAL A N 1
ATOM 809 C CA . VAL A 1 99 ? -35.990 -22.652 33.306 1.00 71.44 99 VAL A CA 1
ATOM 810 C C . VAL A 1 99 ? -35.036 -23.319 32.322 1.00 71.44 99 VAL A C 1
ATOM 812 O O . VAL A 1 99 ? -34.896 -22.882 31.184 1.00 71.44 99 VAL A O 1
ATOM 815 N N . ALA A 1 100 ? -34.342 -24.363 32.774 1.00 70.75 100 ALA A N 1
ATOM 816 C CA . ALA A 1 100 ? -33.549 -25.205 31.889 1.00 70.75 100 ALA A CA 1
ATOM 817 C C . ALA A 1 100 ? -34.481 -26.213 31.207 1.00 70.75 100 ALA A C 1
ATOM 819 O O . ALA A 1 100 ? -35.058 -27.081 31.864 1.00 70.75 100 ALA A O 1
ATOM 820 N N . PHE A 1 101 ? -34.640 -26.100 29.889 1.00 79.31 101 PHE A N 1
ATOM 821 C CA . PHE A 1 101 ? -35.312 -27.133 29.111 1.00 79.31 101 PHE A CA 1
ATOM 822 C C . PHE A 1 101 ? -34.374 -28.335 29.001 1.00 79.31 101 PHE A C 1
ATOM 824 O O . PHE A 1 101 ? -33.376 -28.292 28.283 1.00 79.31 101 PHE A O 1
ATOM 831 N N . LEU A 1 102 ? -34.692 -29.412 29.724 1.00 72.69 102 LEU A N 1
ATOM 832 C CA . LEU A 1 102 ? -34.092 -30.718 29.477 1.00 72.69 102 LEU A CA 1
ATOM 833 C C . LEU A 1 102 ? -34.584 -31.174 28.104 1.00 72.69 102 LEU A C 1
ATOM 835 O O . LEU A 1 102 ? -35.707 -31.656 27.959 1.00 72.69 102 LEU A O 1
ATOM 839 N N . THR A 1 103 ? -33.765 -30.938 27.083 1.00 76.06 103 THR A N 1
ATOM 840 C CA .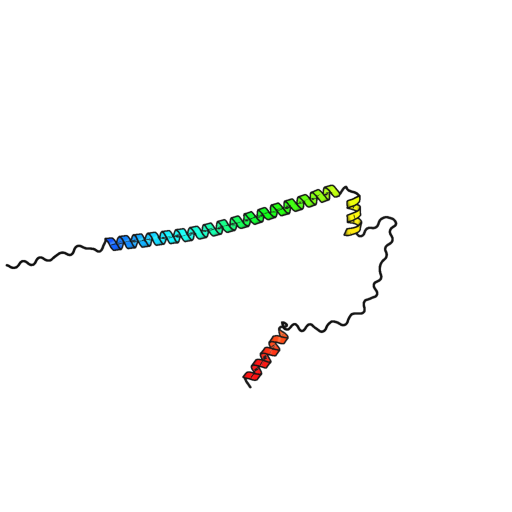 THR A 1 103 ? -33.993 -31.534 25.769 1.00 76.06 103 THR A CA 1
ATOM 841 C C . THR A 1 103 ? -33.793 -33.037 25.954 1.00 76.06 103 THR A C 1
ATOM 843 O O . THR A 1 103 ? -32.710 -33.419 26.401 1.00 76.06 103 THR A O 1
ATOM 846 N N . PRO A 1 104 ? -34.808 -33.887 25.706 1.00 70.44 104 PRO A N 1
ATOM 847 C CA . PRO A 1 104 ? -34.611 -35.328 25.772 1.00 70.44 104 PRO A CA 1
ATOM 848 C C . PRO A 1 104 ? -33.485 -35.700 24.810 1.00 70.44 104 PRO A C 1
ATOM 850 O O . PRO A 1 104 ? -33.420 -35.147 23.709 1.00 70.44 104 PRO A O 1
ATOM 853 N N . GLU A 1 105 ? -32.594 -36.584 25.263 1.00 67.88 105 GLU A N 1
ATOM 854 C CA . GLU A 1 105 ? -31.503 -37.156 24.475 1.00 67.88 105 GLU A CA 1
ATOM 855 C C . GLU A 1 105 ? -32.061 -37.513 23.091 1.00 67.88 105 GLU A C 1
ATOM 857 O O . GLU A 1 105 ? -32.933 -38.375 22.961 1.00 67.88 105 GLU A O 1
ATOM 862 N N . ARG A 1 106 ? -31.660 -36.753 22.068 1.00 63.34 106 ARG A N 1
ATOM 863 C CA . ARG A 1 106 ? -32.093 -36.999 20.697 1.00 63.34 106 ARG A CA 1
ATOM 864 C C . ARG A 1 106 ? -31.450 -38.322 20.309 1.00 63.34 106 ARG A C 1
ATOM 866 O O . ARG A 1 106 ? -30.238 -38.360 20.124 1.00 63.34 106 ARG A O 1
ATOM 873 N N . GLU A 1 107 ? -32.252 -39.384 20.251 1.00 65.38 107 GLU A N 1
ATOM 874 C CA . GLU A 1 107 ? -31.846 -40.663 19.672 1.00 65.38 107 GLU A CA 1
ATOM 875 C C . GLU A 1 107 ? -31.132 -40.373 18.349 1.00 65.38 107 GLU A C 1
ATOM 877 O O . GLU A 1 107 ? -31.635 -39.600 17.529 1.00 65.38 107 GLU A O 1
ATOM 882 N N . GLU A 1 108 ? -29.916 -40.903 18.202 1.00 61.66 108 GLU A N 1
ATOM 883 C CA . GLU A 1 108 ? -29.065 -40.683 17.038 1.00 61.66 108 GLU A CA 1
ATOM 884 C C . GLU A 1 108 ? -29.862 -40.983 15.765 1.00 61.66 108 GLU A C 1
ATOM 886 O O . GLU A 1 108 ? -30.197 -42.134 15.477 1.00 61.66 108 GLU A O 1
ATOM 891 N N . GLU A 1 109 ? -30.200 -39.935 15.007 1.00 61.56 109 GLU A N 1
ATOM 892 C CA . GLU A 1 109 ? -30.790 -40.116 13.690 1.00 61.56 109 GLU A CA 1
ATOM 893 C C . GLU A 1 109 ? -29.823 -40.956 12.845 1.00 61.56 109 GLU A C 1
ATOM 895 O O . GLU A 1 109 ? -28.607 -40.726 12.886 1.00 61.56 109 GLU A O 1
ATOM 900 N N . PRO A 1 110 ? -30.330 -41.947 12.090 1.00 65.31 110 PRO A N 1
ATOM 901 C CA . PRO A 1 110 ? -29.488 -42.812 11.286 1.00 65.31 110 PRO A CA 1
ATOM 902 C C . PRO A 1 110 ? -28.642 -41.946 10.358 1.00 65.31 110 PRO A C 1
ATOM 904 O O . PRO A 1 110 ? -29.173 -41.125 9.608 1.00 65.31 110 PRO A O 1
ATOM 907 N N . GLN A 1 111 ? -27.321 -42.124 10.448 1.00 60.22 111 GLN A N 1
ATOM 908 C CA . GLN A 1 111 ? -26.359 -41.374 9.651 1.00 60.22 111 GLN A CA 1
ATOM 909 C C . GLN A 1 111 ? -26.803 -41.413 8.182 1.00 60.22 111 GLN A C 1
ATOM 911 O O . GLN A 1 111 ? -27.056 -42.508 7.661 1.00 60.22 111 GLN A O 1
ATOM 916 N N . PRO A 1 112 ? -26.952 -40.251 7.519 1.00 67.56 112 PRO A N 1
ATOM 917 C CA . PRO A 1 112 ? -27.344 -40.220 6.121 1.00 67.56 112 PRO A CA 1
ATOM 918 C C . PRO A 1 112 ? -26.346 -41.057 5.315 1.00 67.56 112 PRO A C 1
ATOM 920 O O . PRO A 1 112 ? -25.162 -41.080 5.668 1.00 67.56 112 PRO A O 1
ATOM 923 N N . PRO A 1 113 ? -26.810 -41.772 4.271 1.00 60.50 113 PRO A N 1
ATOM 924 C CA . PRO A 1 113 ? -25.942 -42.623 3.474 1.00 60.50 113 PRO A CA 1
ATOM 925 C C . PRO A 1 113 ? -24.728 -41.809 3.045 1.00 60.50 113 PRO A C 1
ATOM 927 O O . PRO A 1 113 ? -24.885 -40.681 2.569 1.00 60.50 113 PRO A O 1
ATOM 930 N N . ASP A 1 114 ? -23.552 -42.387 3.311 1.00 60.97 114 ASP A N 1
ATOM 931 C CA . ASP A 1 114 ? -22.236 -41.861 2.964 1.00 60.97 114 ASP A CA 1
ATOM 932 C C . ASP A 1 114 ? -22.349 -41.162 1.616 1.00 60.97 114 ASP A C 1
ATOM 934 O O . ASP A 1 114 ? -22.662 -41.808 0.616 1.00 60.97 114 ASP A O 1
ATOM 938 N N . ASN A 1 115 ? -22.223 -39.832 1.628 1.00 65.06 115 ASN A N 1
ATOM 939 C CA . ASN A 1 115 ? -22.216 -39.037 0.417 1.00 65.06 115 ASN A CA 1
ATOM 940 C C . ASN A 1 115 ? -20.993 -39.496 -0.368 1.00 65.06 115 ASN A C 1
ATOM 942 O O . ASN A 1 115 ? -19.877 -38.989 -0.184 1.00 65.06 115 ASN A O 1
ATOM 946 N N . ASP A 1 116 ? -21.227 -40.457 -1.251 1.00 61.84 116 ASP A N 1
ATOM 947 C CA . ASP A 1 116 ? -20.339 -40.904 -2.292 1.00 61.84 116 ASP A CA 1
ATOM 948 C C . ASP A 1 116 ? -20.241 -39.786 -3.328 1.00 61.84 116 ASP A C 1
ATOM 950 O O . ASP A 1 116 ? -20.690 -39.856 -4.471 1.00 61.84 116 ASP A O 1
ATOM 954 N N . ASN A 1 117 ? -19.593 -38.708 -2.886 1.00 64.12 117 ASN A N 1
ATOM 955 C CA . ASN A 1 117 ? -19.185 -37.592 -3.697 1.00 64.12 117 ASN A CA 1
ATOM 956 C C . ASN A 1 117 ? -18.420 -38.178 -4.881 1.00 64.12 117 ASN A C 1
ATOM 958 O O . ASN A 1 117 ? -17.345 -38.755 -4.717 1.00 64.12 117 ASN A O 1
ATOM 962 N N . PHE A 1 118 ? -18.947 -37.976 -6.084 1.00 63.12 118 PHE A N 1
ATOM 963 C CA . PHE A 1 118 ? -18.338 -38.361 -7.361 1.00 63.12 118 PHE A CA 1
ATOM 964 C C . PHE A 1 118 ? -16.879 -37.872 -7.515 1.00 63.12 118 PHE A C 1
ATOM 966 O O . PHE A 1 118 ? -16.095 -38.409 -8.295 1.00 63.12 118 PHE A O 1
ATOM 973 N N . TRP A 1 119 ? -16.499 -36.861 -6.730 1.00 59.78 119 TRP A N 1
ATOM 974 C CA . TRP A 1 119 ? -15.156 -36.292 -6.638 1.00 59.78 119 TRP A CA 1
ATOM 975 C C . TRP A 1 119 ? -14.215 -37.029 -5.670 1.00 59.78 119 TRP A C 1
ATOM 977 O O . TRP A 1 119 ? -13.042 -36.662 -5.564 1.00 59.78 119 TRP A O 1
ATOM 987 N N . ASN A 1 120 ? -14.673 -38.078 -4.978 1.00 64.75 120 ASN A N 1
ATOM 988 C CA . ASN A 1 120 ? -13.802 -38.939 -4.190 1.00 64.75 120 ASN A CA 1
ATOM 989 C C . ASN A 1 120 ? -12.862 -39.692 -5.140 1.00 64.75 120 ASN A C 1
ATOM 991 O O . ASN A 1 120 ? -13.276 -40.504 -5.971 1.00 64.75 120 ASN A O 1
ATOM 995 N N . ARG A 1 121 ? -11.564 -39.423 -4.989 1.00 64.50 121 ARG A N 1
ATOM 996 C CA . ARG A 1 121 ? -10.464 -39.959 -5.802 1.00 64.50 121 ARG A CA 1
ATOM 997 C C . ARG A 1 121 ? -10.558 -41.477 -6.016 1.00 64.50 121 ARG A C 1
ATOM 999 O O . ARG A 1 121 ? -10.200 -41.958 -7.086 1.00 64.50 121 ARG A O 1
ATOM 1006 N N . ASN A 1 122 ? -11.079 -42.226 -5.042 1.00 71.06 122 ASN A N 1
ATOM 1007 C CA . ASN A 1 122 ? -11.236 -43.680 -5.139 1.00 71.06 122 ASN A CA 1
ATOM 1008 C C . ASN A 1 122 ? -12.271 -44.142 -6.186 1.00 71.06 122 ASN A C 1
ATOM 1010 O O . ASN A 1 122 ? -12.109 -45.228 -6.744 1.00 71.06 122 ASN A O 1
ATOM 1014 N N . PHE A 1 123 ? -13.303 -43.347 -6.480 1.00 74.31 123 PHE A N 1
ATOM 1015 C CA . PHE A 1 123 ? -14.326 -43.687 -7.475 1.00 74.31 123 PHE A CA 1
ATOM 1016 C C . PHE A 1 123 ? -13.838 -43.417 -8.906 1.00 74.31 123 PHE A C 1
ATOM 1018 O O . PHE A 1 123 ? -13.885 -44.310 -9.754 1.00 74.31 123 PHE A O 1
ATOM 1025 N N . PHE A 1 124 ? -13.262 -42.234 -9.154 1.00 74.94 124 PHE A N 1
ATOM 1026 C CA . PHE A 1 124 ? -12.667 -41.882 -10.451 1.00 74.94 124 PHE A CA 1
ATOM 1027 C C . PHE A 1 124 ? -11.586 -42.887 -10.880 1.00 74.94 124 PHE A C 1
ATOM 1029 O O . PHE A 1 124 ? -11.577 -43.343 -12.022 1.00 74.94 124 PHE A O 1
ATOM 1036 N N . LEU A 1 125 ? -10.720 -43.306 -9.950 1.00 81.50 125 LEU A N 1
ATOM 1037 C CA . LEU A 1 125 ? -9.680 -44.300 -10.232 1.00 81.50 125 LEU A CA 1
ATOM 1038 C C . LEU A 1 125 ? -10.261 -45.668 -10.627 1.00 81.50 125 LEU A C 1
ATOM 1040 O O . LEU A 1 125 ? -9.741 -46.306 -11.542 1.00 81.50 125 LEU A O 1
ATOM 1044 N N . LYS A 1 126 ? -11.355 -46.110 -9.988 1.00 75.31 126 LYS A N 1
ATOM 1045 C CA . LYS A 1 126 ? -12.040 -47.363 -10.354 1.00 75.31 126 LYS A CA 1
ATOM 1046 C C . LYS A 1 126 ? -12.682 -47.287 -11.739 1.00 75.31 126 LYS A C 1
ATOM 1048 O O . LYS A 1 126 ? -12.552 -48.234 -12.513 1.00 75.31 126 LYS A O 1
ATOM 1053 N N . TRP A 1 127 ? -13.339 -46.174 -12.061 1.00 76.19 127 TRP A N 1
ATOM 1054 C CA . TRP A 1 127 ? -13.967 -45.975 -13.368 1.00 76.19 127 TRP A CA 1
ATOM 1055 C C . TRP A 1 127 ? -12.934 -45.933 -14.508 1.00 76.19 127 TRP A C 1
ATOM 1057 O O . TRP A 1 127 ? -13.072 -46.676 -15.480 1.00 76.19 127 TRP A O 1
ATOM 1067 N N . VAL A 1 128 ? -11.850 -45.158 -14.362 1.00 84.69 128 VAL A N 1
ATOM 1068 C CA . VAL A 1 128 ? -10.780 -45.076 -15.378 1.00 84.69 128 VAL A CA 1
ATOM 1069 C C . VAL A 1 128 ? -10.111 -46.434 -15.608 1.00 84.69 128 VAL A C 1
ATOM 1071 O O . VAL A 1 128 ? -9.862 -46.811 -16.753 1.00 84.69 128 VAL A O 1
ATOM 1074 N N . ASN A 1 129 ? -9.848 -47.189 -14.540 1.00 84.12 129 ASN A N 1
ATOM 1075 C CA . ASN A 1 129 ? -9.196 -48.494 -14.646 1.00 84.12 129 ASN A CA 1
ATOM 1076 C C . ASN A 1 129 ? -10.049 -49.519 -15.419 1.00 84.12 129 ASN A C 1
ATOM 1078 O O . ASN A 1 129 ? -9.520 -50.275 -16.231 1.00 84.12 129 ASN A O 1
ATOM 1082 N N . ASN A 1 130 ? -11.369 -49.524 -15.211 1.00 83.62 130 ASN A N 1
ATOM 1083 C CA . ASN A 1 130 ? -12.268 -50.422 -15.941 1.00 83.62 130 ASN A CA 1
ATOM 1084 C C . ASN A 1 130 ? -12.434 -50.024 -17.415 1.00 83.62 130 ASN A C 1
ATOM 1086 O O . ASN A 1 130 ? -12.474 -50.902 -18.271 1.00 83.62 130 ASN A O 1
ATOM 1090 N N . MET A 1 131 ? -12.468 -48.724 -17.720 1.00 83.56 131 MET A N 1
ATOM 1091 C CA . MET A 1 131 ? -12.534 -48.225 -19.101 1.00 83.56 131 MET A CA 1
ATOM 1092 C C . MET A 1 131 ? -11.280 -48.574 -19.913 1.00 83.56 131 MET A C 1
ATOM 1094 O O . MET A 1 131 ? -11.373 -48.883 -21.097 1.00 83.56 131 MET A O 1
ATOM 1098 N N . TRP A 1 132 ? -10.099 -48.544 -19.289 1.00 77.44 132 TRP A N 1
ATOM 1099 C CA . TRP A 1 132 ? -8.855 -48.940 -19.957 1.00 77.44 132 TRP A CA 1
ATOM 1100 C C . TRP A 1 132 ? -8.785 -50.444 -20.230 1.00 77.44 132 TRP A C 1
ATOM 1102 O O . TRP A 1 132 ? -8.280 -50.847 -21.276 1.00 77.44 132 TRP A O 1
ATOM 1112 N N . LYS A 1 133 ? -9.324 -51.278 -19.330 1.00 78.38 133 LYS A N 1
ATOM 1113 C CA . LYS A 1 133 ? -9.370 -52.731 -19.539 1.00 78.38 133 LYS A CA 1
ATOM 1114 C C . LYS A 1 133 ? -10.187 -53.131 -20.766 1.00 78.38 133 LYS A C 1
ATOM 1116 O O . LYS A 1 133 ? -9.713 -53.946 -21.540 1.00 78.38 133 LYS A O 1
ATOM 1121 N N . SER A 1 134 ? -11.347 -52.517 -20.989 1.00 76.69 134 SER A N 1
ATOM 1122 C CA . SER A 1 134 ? -12.232 -52.861 -22.115 1.00 76.69 134 SER A CA 1
ATOM 1123 C C . SER A 1 134 ? -11.741 -52.407 -23.496 1.00 76.69 134 SER A C 1
ATOM 1125 O O . SER A 1 134 ? -12.412 -52.660 -24.485 1.00 76.69 134 SER A O 1
ATOM 1127 N N . VAL A 1 135 ? -10.647 -51.643 -23.567 1.00 76.06 135 VAL A N 1
ATOM 1128 C CA . VAL A 1 135 ? -10.051 -51.180 -24.836 1.00 76.06 135 VAL A CA 1
ATOM 1129 C C . VAL A 1 135 ? -8.838 -52.029 -25.226 1.00 76.06 135 VAL A C 1
ATOM 1131 O O . VAL A 1 135 ? -8.429 -52.036 -26.384 1.00 76.06 135 VAL A O 1
ATOM 1134 N N . ILE A 1 136 ? -8.244 -52.720 -24.254 1.00 70.12 136 ILE A N 1
ATOM 1135 C CA . ILE A 1 136 ? -7.069 -53.576 -24.445 1.00 70.12 136 ILE A CA 1
ATOM 1136 C C . ILE A 1 136 ? -7.475 -55.046 -24.663 1.00 70.12 136 ILE A C 1
ATOM 1138 O O . ILE A 1 136 ? -6.690 -55.809 -25.221 1.00 70.12 136 ILE A O 1
ATOM 1142 N N . GLU A 1 137 ? -8.686 -55.420 -24.248 1.00 55.88 137 GLU A N 1
ATOM 1143 C CA . GLU A 1 137 ? -9.329 -56.726 -24.457 1.00 55.88 137 GLU A CA 1
ATOM 1144 C C . GLU A 1 137 ? -10.358 -56.649 -25.593 1.00 55.88 137 GLU A C 1
ATOM 1146 O O . GLU A 1 137 ? -10.377 -57.581 -26.430 1.00 55.88 137 GLU A O 1
#

Secondary structure (DSSP, 8-state):
-------------HHHHHHHHHHHHHHHHHHHHHHHHHHHHHHHHHHHHHHHHHHHHHHHHHHHHHHHHHHHHHHT-HHHHHHHHHHTS----TT-------------PPPPP----TT-HHHHHHHHHHHHHHHH-

Foldseek 3Di:
DDDDDDDDDDDPDPVVVVVVVVVVVVVVVVVVVVVVVVVVVVVVVVVVVVVVVVVVVVVVVVVVVVVVVVCVVCVPPPVSVVVCCCPVVVDDDVPDDDDDPPDDDPDDDPDPPDPPPCPPPVNVVVVVVVVVVVVVD

Sequence (137 aa):
MVSHFTKKQKGKTIKNGLFQAISIFLAVILVFLVFADIKIYKNKKKLNSQLKEYQRQIEEIKKSNEEMEEGIAMADDREYIEKIAREEFSMQQPGEKVVAFLTPEREEEPQPPDNDNFWNRNFFLKWVNNMWKSVIE